Protein AF-A0A930T0F2-F1 (afdb_monomer_lite)

Structure (mmCIF, N/CA/C/O backbone):
data_AF-A0A930T0F2-F1
#
_entry.id   AF-A0A930T0F2-F1
#
loop_
_atom_site.group_PDB
_atom_site.id
_atom_site.type_symbol
_atom_site.label_atom_id
_atom_site.label_alt_id
_atom_site.label_comp_id
_atom_site.label_asym_id
_atom_site.label_entity_id
_atom_site.label_seq_id
_atom_site.pdbx_PDB_ins_code
_atom_site.Cartn_x
_atom_site.Cartn_y
_atom_site.Cartn_z
_atom_site.occupancy
_atom_site.B_iso_or_equiv
_atom_site.auth_seq_id
_atom_site.auth_comp_id
_atom_site.auth_asym_id
_atom_site.auth_atom_id
_atom_site.pdbx_PDB_model_num
ATOM 1 N N . MET A 1 1 ? -11.942 17.699 -1.764 1.00 47.31 1 MET A N 1
ATOM 2 C CA . MET A 1 1 ? -11.354 16.780 -0.759 1.00 47.31 1 MET A CA 1
ATOM 3 C C . MET A 1 1 ? -11.703 15.313 -1.025 1.00 47.31 1 MET A C 1
ATOM 5 O O . MET A 1 1 ? -10.831 14.479 -0.847 1.00 47.31 1 MET A O 1
ATOM 9 N N . THR A 1 2 ? -12.893 14.991 -1.540 1.00 53.50 2 THR A N 1
ATOM 10 C CA . THR A 1 2 ? -13.344 13.614 -1.851 1.00 53.50 2 THR A CA 1
ATOM 11 C C . THR A 1 2 ? -12.564 12.912 -2.977 1.00 53.50 2 THR A C 1
ATOM 13 O O . THR A 1 2 ? -12.409 11.699 -2.965 1.00 53.50 2 THR A O 1
ATOM 16 N N . ASP A 1 3 ? -12.001 13.670 -3.918 1.00 61.84 3 ASP A N 1
ATOM 17 C CA . ASP A 1 3 ? -11.361 13.128 -5.129 1.00 61.84 3 ASP A CA 1
ATOM 18 C C . ASP A 1 3 ? -10.078 12.317 -4.857 1.00 61.84 3 ASP A C 1
ATOM 20 O O . ASP A 1 3 ? -9.838 11.265 -5.448 1.00 61.84 3 ASP A O 1
ATOM 24 N N . LYS A 1 4 ? -9.263 12.775 -3.896 1.00 65.75 4 LYS A N 1
ATOM 25 C CA . LYS A 1 4 ? -8.045 12.061 -3.478 1.00 65.75 4 LYS A CA 1
ATOM 26 C C . LYS A 1 4 ? -8.370 10.740 -2.788 1.00 65.75 4 LYS A C 1
ATOM 28 O O . LYS A 1 4 ? -7.608 9.790 -2.903 1.00 65.75 4 LYS A O 1
ATOM 33 N N . ILE A 1 5 ? -9.492 10.688 -2.072 1.00 66.50 5 ILE A N 1
ATOM 34 C CA . ILE A 1 5 ? -9.912 9.504 -1.326 1.00 66.50 5 ILE A CA 1
ATOM 35 C C . ILE A 1 5 ? -10.259 8.373 -2.294 1.00 66.50 5 ILE A C 1
ATOM 37 O O . ILE A 1 5 ? -9.711 7.283 -2.151 1.00 66.50 5 ILE A O 1
ATOM 41 N N . ASN A 1 6 ? -11.061 8.671 -3.315 1.00 75.12 6 ASN A N 1
ATOM 42 C CA . ASN A 1 6 ? -11.476 7.691 -4.318 1.00 75.12 6 ASN A CA 1
ATOM 43 C C . ASN A 1 6 ? -10.297 7.217 -5.180 1.00 75.12 6 ASN A C 1
ATOM 45 O O . ASN A 1 6 ? -10.227 6.046 -5.536 1.00 75.12 6 ASN A O 1
ATOM 49 N N . LYS A 1 7 ? -9.328 8.099 -5.469 1.00 79.12 7 LYS A N 1
ATOM 50 C CA . LYS A 1 7 ? -8.107 7.720 -6.199 1.00 79.12 7 LYS A CA 1
ATOM 51 C C . LYS A 1 7 ? -7.272 6.667 -5.474 1.00 79.12 7 LYS A C 1
ATOM 53 O O . LYS A 1 7 ? -6.768 5.762 -6.125 1.00 79.12 7 LYS A O 1
ATOM 58 N N . ILE A 1 8 ? -7.120 6.777 -4.155 1.00 80.06 8 ILE A N 1
ATOM 59 C CA . ILE A 1 8 ? -6.332 5.816 -3.365 1.00 80.06 8 ILE A CA 1
ATOM 60 C C . ILE A 1 8 ? -7.002 4.446 -3.350 1.00 80.06 8 ILE A C 1
ATOM 62 O O . ILE A 1 8 ? -6.334 3.438 -3.551 1.00 80.06 8 ILE A O 1
ATOM 66 N N . GLU A 1 9 ? -8.317 4.419 -3.149 1.00 82.12 9 GLU A N 1
ATOM 67 C CA . GLU A 1 9 ? -9.085 3.176 -3.167 1.00 82.12 9 GLU A CA 1
ATOM 68 C C . GLU A 1 9 ? -8.982 2.476 -4.525 1.00 82.12 9 GLU A C 1
ATOM 70 O O . GLU A 1 9 ? -8.646 1.296 -4.578 1.00 82.12 9 GLU A O 1
ATOM 75 N N . HIS A 1 10 ? -9.150 3.222 -5.621 1.00 85.69 10 HIS A N 1
ATOM 76 C CA . HIS A 1 10 ? -8.972 2.692 -6.972 1.00 85.69 10 HIS A CA 1
ATOM 77 C C . HIS A 1 10 ? -7.558 2.155 -7.222 1.00 85.69 10 HIS A C 1
ATOM 79 O O . HIS A 1 10 ? -7.416 1.105 -7.838 1.00 85.69 10 HIS A O 1
ATOM 85 N N . LEU A 1 11 ? -6.511 2.843 -6.751 1.00 85.12 11 LEU A N 1
ATOM 86 C CA . LEU A 1 11 ? -5.128 2.375 -6.901 1.00 85.12 11 LEU A CA 1
ATOM 87 C C . LEU A 1 11 ? -4.891 1.057 -6.158 1.00 85.12 11 LEU A C 1
ATOM 89 O O . LEU A 1 11 ? -4.301 0.137 -6.717 1.00 85.12 11 LEU A O 1
ATOM 93 N N . ILE A 1 12 ? -5.388 0.940 -4.924 1.00 83.44 12 ILE A N 1
ATOM 94 C CA . ILE A 1 12 ? -5.269 -0.299 -4.147 1.00 83.44 12 ILE A CA 1
ATOM 95 C C . ILE A 1 12 ? -6.069 -1.427 -4.815 1.00 83.44 12 ILE A C 1
ATOM 97 O O . ILE A 1 12 ? -5.557 -2.533 -4.966 1.00 83.44 12 ILE A O 1
ATOM 101 N N . GLN A 1 13 ? -7.301 -1.158 -5.258 1.00 85.06 13 GLN A N 1
ATOM 102 C CA . GLN A 1 13 ? -8.137 -2.159 -5.927 1.00 85.06 13 GLN A CA 1
ATOM 103 C C . GLN A 1 13 ? -7.551 -2.621 -7.260 1.00 85.06 13 GLN A C 1
ATOM 105 O O . GLN A 1 13 ? -7.560 -3.822 -7.539 1.00 85.06 13 GLN A O 1
ATOM 110 N N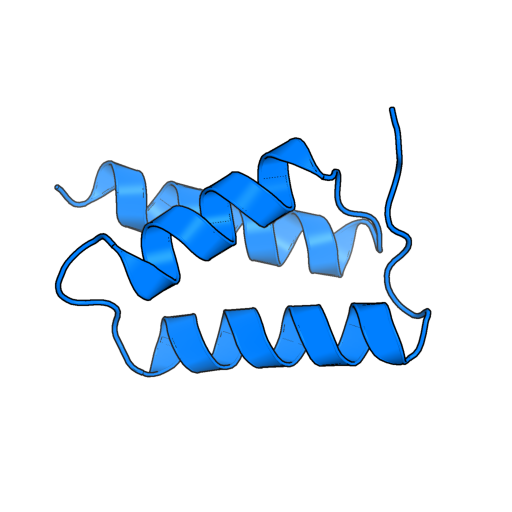 . ASN A 1 14 ? -7.006 -1.701 -8.058 1.00 86.38 14 ASN A N 1
ATOM 111 C CA . ASN A 1 14 ? -6.297 -2.054 -9.282 1.00 86.38 14 ASN A CA 1
ATOM 112 C C . ASN A 1 14 ? -5.079 -2.918 -8.967 1.00 86.38 14 ASN A C 1
ATOM 114 O O . ASN A 1 14 ? -4.930 -3.961 -9.588 1.00 86.38 14 ASN A O 1
ATOM 118 N N . ALA A 1 15 ? -4.273 -2.559 -7.965 1.00 85.50 15 ALA A N 1
ATOM 119 C CA . ALA A 1 15 ? -3.100 -3.344 -7.598 1.00 85.50 15 ALA A CA 1
ATOM 120 C C . ALA A 1 15 ? -3.4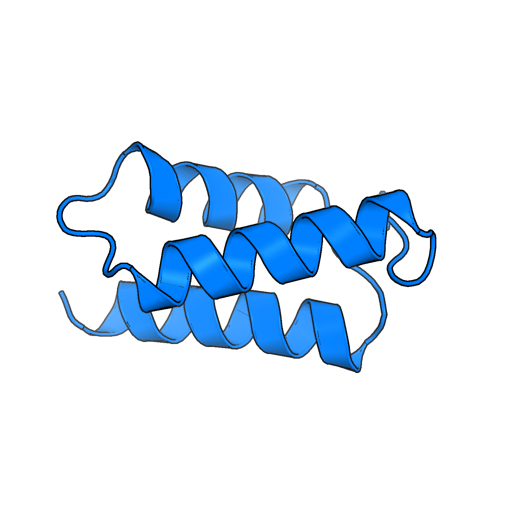44 -4.771 -7.140 1.00 85.50 15 ALA A C 1
ATOM 122 O O . ALA A 1 15 ? -2.760 -5.734 -7.489 1.00 85.50 15 ALA A O 1
ATOM 123 N N . ILE A 1 16 ? -4.534 -4.917 -6.382 1.00 82.69 16 ILE A N 1
ATOM 124 C CA . ILE A 1 16 ? -5.039 -6.223 -5.943 1.00 82.69 16 ILE A CA 1
ATOM 125 C C . ILE A 1 16 ? -5.583 -7.032 -7.128 1.00 82.69 16 ILE A C 1
ATOM 127 O O . ILE A 1 16 ? -5.360 -8.239 -7.187 1.00 82.69 16 ILE A O 1
ATOM 131 N N . THR A 1 17 ? -6.291 -6.387 -8.058 1.00 86.00 17 THR A N 1
ATOM 132 C CA . THR A 1 17 ? -6.914 -7.052 -9.216 1.00 86.00 17 THR A CA 1
ATOM 133 C C . THR A 1 17 ? -5.883 -7.461 -10.264 1.00 86.00 17 THR A C 1
ATOM 135 O O . THR A 1 17 ? -5.945 -8.569 -10.788 1.00 86.00 17 THR A O 1
ATOM 138 N N . ASP A 1 18 ? -4.936 -6.574 -10.561 1.00 83.06 18 ASP A N 1
ATOM 139 C CA . ASP A 1 18 ? -3.871 -6.792 -11.541 1.00 83.06 18 ASP A CA 1
ATOM 140 C C . ASP A 1 18 ? -2.772 -7.718 -10.987 1.00 83.06 18 ASP A C 1
ATOM 142 O O . ASP A 1 18 ? -2.004 -8.319 -11.738 1.00 83.06 18 ASP A O 1
ATOM 146 N N . GLY A 1 19 ? -2.706 -7.871 -9.657 1.00 85.38 19 GLY A N 1
ATOM 147 C CA . GLY A 1 19 ? -1.650 -8.630 -8.988 1.00 85.38 19 GLY A CA 1
ATOM 148 C C . GLY A 1 19 ? -0.289 -7.942 -9.096 1.00 85.38 19 GLY A C 1
ATOM 149 O O . GLY A 1 19 ? 0.754 -8.589 -8.976 1.00 85.38 19 GLY A O 1
ATOM 150 N N . ARG A 1 20 ? -0.276 -6.637 -9.380 1.00 86.25 20 ARG A N 1
ATOM 151 C CA . ARG A 1 20 ? 0.931 -5.844 -9.606 1.00 86.25 20 ARG A CA 1
ATOM 152 C C . ARG A 1 20 ? 0.760 -4.446 -9.059 1.00 86.25 20 ARG A C 1
ATOM 154 O O . ARG A 1 20 ? -0.325 -3.882 -9.115 1.00 86.25 20 ARG A O 1
ATOM 161 N N . ILE A 1 21 ? 1.842 -3.872 -8.559 1.00 88.31 21 ILE A N 1
ATOM 162 C CA . ILE A 1 21 ? 1.859 -2.474 -8.142 1.00 88.31 21 ILE A CA 1
ATOM 163 C C . ILE A 1 21 ? 3.193 -1.834 -8.472 1.00 88.31 21 ILE A C 1
ATOM 165 O O . ILE A 1 21 ? 4.247 -2.427 -8.234 1.00 88.31 21 ILE A O 1
ATOM 169 N N . THR A 1 22 ? 3.155 -0.601 -8.970 1.00 87.00 22 THR A N 1
ATOM 170 C CA . THR A 1 22 ? 4.385 0.152 -9.203 1.00 87.00 22 THR A CA 1
ATOM 171 C C . THR A 1 22 ? 4.883 0.844 -7.928 1.00 87.00 22 THR A C 1
ATOM 173 O O . THR A 1 22 ? 4.089 1.230 -7.060 1.00 87.00 22 THR A O 1
ATOM 176 N N . PRO A 1 23 ? 6.200 1.086 -7.794 1.00 83.81 23 PRO A N 1
ATOM 177 C CA . PRO A 1 23 ? 6.744 1.838 -6.669 1.00 83.81 23 PRO A CA 1
ATOM 178 C C . PRO A 1 23 ? 6.142 3.244 -6.554 1.00 83.81 23 PRO A C 1
ATOM 180 O O . PRO A 1 23 ? 5.955 3.741 -5.444 1.00 83.81 23 PRO A O 1
ATOM 183 N N . ALA A 1 24 ? 5.796 3.871 -7.683 1.00 85.75 24 ALA A N 1
ATOM 184 C CA . ALA A 1 24 ? 5.149 5.180 -7.703 1.00 85.75 24 ALA A CA 1
ATOM 185 C C . ALA A 1 24 ? 3.747 5.130 -7.074 1.00 85.75 24 ALA A C 1
ATOM 187 O O . ALA A 1 24 ? 3.417 5.970 -6.237 1.00 85.75 24 ALA A O 1
ATOM 188 N N . GLU A 1 25 ? 2.939 4.127 -7.424 1.00 85.12 25 GLU A N 1
ATOM 189 C CA . GLU A 1 25 ? 1.608 3.927 -6.839 1.00 85.12 25 GLU A CA 1
ATOM 190 C C . GLU A 1 25 ? 1.691 3.573 -5.355 1.00 85.12 25 GLU A C 1
ATOM 192 O O . GLU A 1 25 ? 0.971 4.156 -4.542 1.00 85.12 25 GLU A O 1
ATOM 197 N N . SER A 1 26 ? 2.617 2.686 -4.983 1.00 85.06 26 SER A N 1
ATOM 198 C CA . SER A 1 26 ? 2.874 2.331 -3.586 1.00 85.06 26 SER A CA 1
ATOM 199 C C . SER A 1 26 ? 3.238 3.561 -2.749 1.00 85.06 26 SER A C 1
ATOM 201 O O . SER A 1 26 ? 2.719 3.731 -1.645 1.00 85.06 26 SER A O 1
ATOM 203 N N . GLU A 1 27 ? 4.091 4.450 -3.268 1.00 86.31 27 GLU A N 1
ATOM 204 C CA . GLU A 1 27 ? 4.468 5.672 -2.555 1.00 86.31 27 GLU A CA 1
ATOM 205 C C . GLU A 1 27 ? 3.299 6.653 -2.446 1.00 86.31 27 GLU A C 1
ATOM 207 O O . GLU A 1 27 ? 3.102 7.236 -1.383 1.00 86.31 27 GLU A O 1
ATOM 212 N N . ILE A 1 28 ? 2.469 6.792 -3.485 1.00 85.06 28 ILE A N 1
ATOM 213 C CA . ILE A 1 28 ? 1.250 7.616 -3.431 1.00 85.06 28 ILE A CA 1
ATOM 214 C C . ILE A 1 28 ? 0.301 7.111 -2.336 1.00 85.06 28 ILE A C 1
ATOM 216 O O . ILE A 1 28 ? -0.223 7.918 -1.559 1.00 85.06 28 ILE A O 1
ATOM 220 N N . ILE A 1 29 ? 0.101 5.792 -2.244 1.00 82.38 29 ILE A N 1
ATOM 221 C CA . ILE A 1 29 ? -0.763 5.189 -1.224 1.00 82.38 29 ILE A CA 1
ATOM 222 C C . ILE A 1 29 ? -0.178 5.404 0.169 1.00 82.38 29 ILE A C 1
ATOM 224 O O . ILE A 1 29 ? -0.878 5.895 1.057 1.00 82.38 29 ILE A O 1
ATOM 228 N N . ARG A 1 30 ? 1.118 5.129 0.350 1.00 84.19 30 ARG A N 1
ATOM 229 C CA . ARG A 1 30 ? 1.822 5.382 1.611 1.00 84.19 30 ARG A CA 1
ATOM 230 C C . ARG A 1 30 ? 1.687 6.846 2.025 1.00 84.19 30 ARG A C 1
ATOM 232 O O . ARG A 1 30 ? 1.337 7.140 3.166 1.00 84.19 30 ARG A O 1
ATOM 239 N N . HIS A 1 31 ? 1.913 7.777 1.104 1.00 84.00 31 HIS A N 1
ATOM 240 C CA . HIS A 1 31 ? 1.862 9.197 1.417 1.00 84.00 31 HIS A CA 1
ATOM 241 C C . HIS A 1 31 ? 0.456 9.626 1.853 1.00 84.00 31 HIS A C 1
ATOM 243 O O . HIS A 1 31 ? 0.301 10.354 2.830 1.00 84.00 31 HIS A O 1
ATOM 249 N N . ALA A 1 32 ? -0.582 9.122 1.184 1.00 78.00 32 ALA A N 1
ATOM 250 C CA . ALA A 1 32 ? -1.958 9.399 1.570 1.00 78.00 32 ALA A CA 1
ATOM 251 C C . ALA A 1 32 ? -2.346 8.774 2.916 1.00 78.00 32 ALA A C 1
ATOM 253 O O . ALA A 1 32 ? -3.068 9.412 3.671 1.00 78.00 32 ALA A O 1
ATOM 254 N N . VAL A 1 33 ? -1.870 7.563 3.226 1.00 75.88 33 VAL A N 1
ATOM 255 C CA . VAL A 1 33 ? -2.164 6.851 4.484 1.00 75.88 33 VAL A CA 1
ATOM 256 C C . VAL A 1 33 ? -1.475 7.493 5.691 1.00 75.88 33 VAL A C 1
ATOM 258 O O . VAL A 1 33 ? -2.063 7.549 6.769 1.00 75.88 33 VAL A O 1
ATOM 261 N N . TYR A 1 34 ? -0.243 7.981 5.533 1.00 76.19 34 TYR A N 1
ATOM 262 C CA . TYR A 1 34 ? 0.548 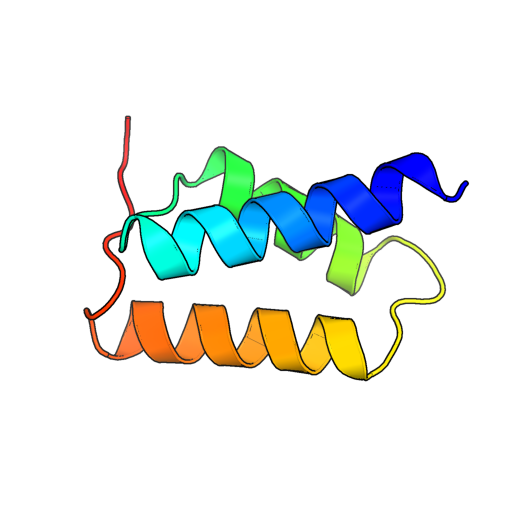8.496 6.658 1.00 76.19 34 TYR A CA 1
ATOM 263 C C . TYR A 1 34 ? 0.522 10.023 6.807 1.00 76.19 34 TYR A C 1
ATOM 265 O O . TYR A 1 34 ? 0.724 10.511 7.918 1.00 76.19 34 TYR A O 1
ATOM 273 N N . PHE A 1 35 ? 0.296 10.783 5.729 1.00 75.38 35 PHE A N 1
ATOM 274 C CA . PHE A 1 35 ? 0.458 12.245 5.742 1.00 75.38 35 PHE A CA 1
ATOM 275 C C . PHE A 1 35 ? -0.833 13.04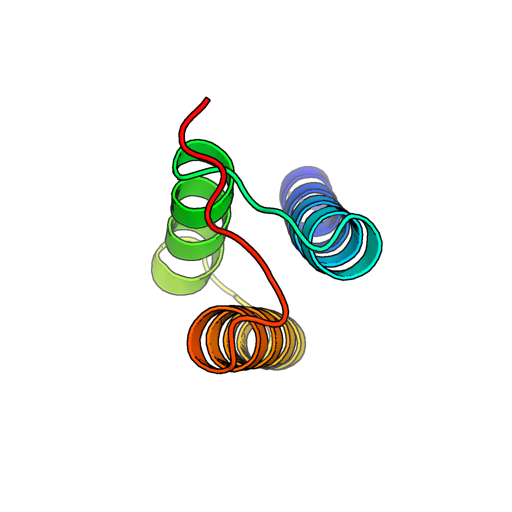0 5.486 1.00 75.38 35 PHE A C 1
ATOM 277 O O . PHE A 1 35 ? -0.826 14.252 5.697 1.00 75.38 35 PHE A O 1
ATOM 284 N N . ASP A 1 36 ? -1.935 12.412 5.061 1.00 66.69 36 ASP A N 1
ATOM 285 C CA . ASP A 1 36 ? -3.207 13.103 4.781 1.00 66.69 36 ASP A CA 1
ATOM 286 C C . ASP A 1 36 ? -4.225 12.807 5.917 1.00 66.69 36 ASP A C 1
ATOM 288 O O . ASP A 1 36 ? -4.618 11.656 6.111 1.00 66.69 36 ASP A O 1
ATOM 292 N N . PRO A 1 37 ? -4.648 13.788 6.740 1.00 60.00 37 PRO A N 1
ATOM 293 C CA . PRO A 1 37 ? -5.672 13.569 7.769 1.00 60.00 37 PRO A CA 1
ATOM 294 C C . PRO A 1 37 ? -7.103 13.707 7.198 1.00 60.00 37 PRO A C 1
ATOM 296 O O . PRO A 1 37 ? -7.349 14.652 6.446 1.00 60.00 37 PRO A O 1
ATOM 299 N N . PRO A 1 38 ? -8.103 12.881 7.592 1.00 60.72 38 PRO A N 1
ATOM 300 C CA . PRO A 1 38 ? -8.069 11.682 8.427 1.00 60.72 38 PRO A CA 1
ATOM 301 C C . PRO A 1 38 ? -8.159 10.415 7.561 1.00 60.72 38 PRO A C 1
ATOM 303 O O . PRO A 1 38 ? -9.173 10.142 6.913 1.00 60.72 38 PRO A O 1
ATOM 306 N N . VAL A 1 39 ? -7.109 9.603 7.567 1.00 62.25 39 VAL A N 1
ATOM 307 C CA . VAL A 1 39 ? -7.179 8.264 6.979 1.00 62.25 39 VAL A CA 1
ATOM 308 C C . VAL A 1 39 ? -8.094 7.419 7.858 1.00 62.25 39 VAL A C 1
ATOM 310 O O . VAL A 1 39 ? -7.830 7.199 9.038 1.00 62.25 39 VAL A O 1
ATOM 313 N N . THR A 1 40 ? -9.220 6.998 7.289 1.00 68.56 40 THR A N 1
ATOM 314 C CA . THR A 1 40 ? -10.179 6.115 7.948 1.00 68.56 40 THR A CA 1
ATOM 315 C C . THR A 1 40 ? -9.552 4.744 8.182 1.00 68.56 40 THR A C 1
ATOM 317 O O . THR A 1 40 ? -8.720 4.286 7.398 1.00 68.56 40 THR A O 1
ATOM 320 N N . THR A 1 41 ? -9.973 4.061 9.247 1.00 73.88 41 THR A N 1
ATOM 321 C CA . THR A 1 41 ? -9.522 2.701 9.594 1.00 73.88 41 THR A CA 1
ATOM 322 C C . THR A 1 41 ? -9.611 1.734 8.409 1.00 73.88 41 THR A C 1
ATOM 324 O O . THR A 1 41 ? -8.744 0.885 8.237 1.00 73.88 41 THR A O 1
ATOM 327 N N . GLU A 1 42 ? -10.608 1.924 7.547 1.00 74.44 42 GLU A N 1
ATOM 328 C CA . GLU A 1 42 ? -10.826 1.151 6.322 1.00 74.44 42 GLU A CA 1
ATOM 329 C C . GLU A 1 42 ? -9.652 1.245 5.332 1.00 74.44 42 GLU A C 1
ATOM 331 O O . GLU A 1 42 ? -9.206 0.238 4.793 1.00 74.44 42 GLU A O 1
ATOM 336 N N . LYS A 1 43 ? -9.053 2.427 5.163 1.00 72.12 43 LYS A N 1
ATOM 337 C CA . LYS A 1 43 ? -7.889 2.609 4.280 1.00 72.12 43 LYS A CA 1
ATOM 338 C C . LYS A 1 43 ? -6.608 2.038 4.856 1.00 72.12 43 LYS A C 1
ATOM 340 O O . LYS A 1 43 ? -5.773 1.544 4.105 1.00 72.12 43 LYS A O 1
ATOM 345 N N . ILE A 1 44 ? -6.453 2.107 6.178 1.00 79.94 44 ILE A N 1
ATOM 346 C CA . ILE A 1 44 ? -5.341 1.440 6.864 1.00 79.94 44 ILE A CA 1
ATOM 347 C C . ILE A 1 44 ? -5.462 -0.069 6.651 1.00 79.94 44 ILE A C 1
ATOM 349 O O . ILE A 1 44 ? -4.465 -0.722 6.361 1.00 79.94 44 ILE A O 1
ATOM 353 N N . HIS A 1 45 ? -6.681 -0.608 6.729 1.00 83.62 45 HIS A N 1
ATOM 354 C CA . HIS A 1 45 ? -6.937 -2.019 6.472 1.00 83.62 45 HIS A CA 1
ATOM 355 C C . HIS A 1 45 ? -6.585 -2.409 5.033 1.00 83.62 45 HIS A C 1
ATOM 357 O O . HIS A 1 45 ? -5.788 -3.321 4.837 1.00 83.62 45 HIS A O 1
ATOM 363 N N . LEU A 1 46 ? -7.072 -1.655 4.042 1.00 82.06 46 LEU A N 1
ATOM 364 C CA . LEU A 1 46 ? -6.757 -1.877 2.626 1.00 82.06 46 LEU A CA 1
ATOM 365 C C . LEU A 1 46 ? -5.250 -1.789 2.337 1.00 82.06 46 LEU A C 1
ATOM 367 O O . LEU A 1 46 ? -4.710 -2.603 1.591 1.00 82.06 46 LEU A O 1
ATOM 371 N N . TRP A 1 47 ? -4.551 -0.832 2.953 1.00 83.94 47 TRP A N 1
ATOM 372 C CA . TRP A 1 47 ? -3.097 -0.727 2.848 1.00 83.94 47 TRP A CA 1
ATOM 373 C C . TRP A 1 47 ? -2.384 -1.930 3.473 1.00 83.94 47 TRP A C 1
ATOM 375 O O . TRP A 1 47 ? -1.471 -2.485 2.865 1.00 83.94 47 TRP A O 1
ATOM 385 N N . CYS A 1 48 ? -2.811 -2.370 4.657 1.00 85.25 48 CYS A N 1
ATOM 386 C CA . CYS A 1 48 ? -2.275 -3.572 5.290 1.00 85.25 48 CYS A CA 1
ATOM 387 C C . CYS A 1 48 ? -2.511 -4.823 4.434 1.00 85.25 48 CYS A C 1
ATOM 389 O O . CYS A 1 48 ? -1.580 -5.605 4.255 1.00 85.25 48 CYS A O 1
ATOM 391 N N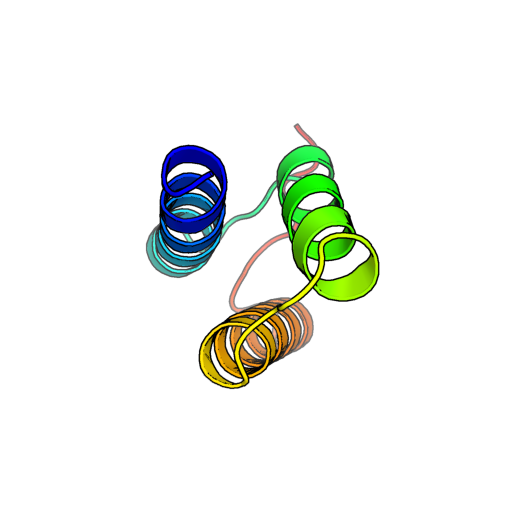 . GLU A 1 49 ? -3.707 -5.006 3.870 1.00 87.62 49 GLU A N 1
ATOM 392 C CA . GLU A 1 49 ? -4.005 -6.135 2.979 1.00 87.62 49 GLU A CA 1
ATOM 393 C C . GLU A 1 49 ? -3.110 -6.134 1.739 1.00 87.62 49 GLU A C 1
ATOM 395 O O . GLU A 1 49 ? -2.548 -7.170 1.378 1.00 87.62 49 GLU A O 1
ATOM 400 N N . LEU A 1 50 ? -2.912 -4.964 1.127 1.00 84.81 50 LEU A N 1
ATOM 401 C CA . LEU A 1 50 ? -1.996 -4.804 0.004 1.00 84.81 50 LEU A CA 1
ATOM 402 C C . LEU A 1 50 ? -0.560 -5.200 0.389 1.00 84.81 50 LEU A C 1
ATOM 404 O O . LEU A 1 50 ? 0.075 -5.976 -0.321 1.00 84.81 50 LEU A O 1
ATOM 408 N N . GLN A 1 51 ? -0.057 -4.724 1.531 1.00 84.75 51 GLN A N 1
ATOM 409 C CA . GLN A 1 51 ? 1.289 -5.057 2.016 1.00 84.75 51 GLN A CA 1
ATOM 410 C C . GLN A 1 51 ? 1.450 -6.551 2.334 1.00 84.75 51 GLN A C 1
ATOM 412 O O . GLN A 1 51 ? 2.492 -7.134 2.028 1.00 84.75 51 GLN A O 1
ATOM 417 N N . ILE A 1 52 ? 0.424 -7.190 2.903 1.00 88.62 52 ILE A N 1
ATOM 418 C CA . ILE A 1 52 ? 0.414 -8.639 3.153 1.00 88.62 52 ILE A CA 1
ATOM 419 C C . ILE A 1 52 ? 0.509 -9.400 1.829 1.00 88.62 52 ILE A C 1
ATOM 421 O O . ILE A 1 52 ? 1.343 -10.293 1.703 1.00 88.62 52 ILE A O 1
ATOM 425 N N . LYS A 1 53 ? -0.277 -9.013 0.820 1.00 85.50 53 LYS A N 1
ATOM 426 C CA . LYS A 1 53 ? -0.256 -9.649 -0.504 1.00 85.50 53 LYS A CA 1
ATOM 427 C C . LYS A 1 53 ? 1.071 -9.458 -1.239 1.00 85.50 53 LYS A C 1
ATOM 429 O O . LYS A 1 53 ? 1.555 -10.401 -1.860 1.00 85.50 53 LYS A O 1
ATOM 434 N N . ILE A 1 54 ? 1.696 -8.285 -1.122 1.00 84.88 54 ILE A N 1
ATOM 435 C CA . ILE A 1 54 ? 3.061 -8.054 -1.627 1.00 84.88 54 ILE A CA 1
ATOM 436 C C . ILE A 1 54 ? 4.054 -8.974 -0.901 1.00 84.88 54 ILE A C 1
ATOM 438 O O . ILE A 1 54 ? 4.869 -9.637 -1.536 1.00 84.88 54 ILE A O 1
ATOM 442 N N . THR A 1 55 ? 3.959 -9.064 0.430 1.00 85.44 55 THR A N 1
ATOM 443 C CA . THR A 1 55 ? 4.843 -9.908 1.256 1.00 85.44 55 THR A CA 1
ATOM 444 C C . THR A 1 55 ? 4.688 -11.396 0.934 1.00 85.44 55 THR A C 1
ATOM 446 O O . THR A 1 55 ? 5.677 -12.123 0.890 1.00 85.44 55 THR A O 1
ATOM 449 N N . ASN A 1 56 ? 3.464 -11.846 0.654 1.00 88.00 56 ASN A N 1
ATOM 450 C CA . ASN A 1 56 ? 3.163 -13.213 0.229 1.00 88.00 56 ASN A CA 1
ATOM 451 C C . ASN A 1 56 ? 3.542 -13.497 -1.236 1.00 88.00 56 ASN A C 1
ATOM 453 O O . ASN A 1 56 ? 3.300 -14.605 -1.711 1.00 88.00 56 ASN A O 1
ATOM 457 N N . ALA A 1 57 ? 4.102 -12.518 -1.957 1.00 83.69 57 ALA A N 1
ATOM 458 C CA . ALA A 1 57 ? 4.364 -12.578 -3.395 1.00 83.69 57 ALA A CA 1
ATOM 459 C C . ALA A 1 57 ? 3.110 -12.854 -4.257 1.00 83.69 57 ALA A C 1
ATOM 461 O O . ALA A 1 57 ? 3.225 -13.292 -5.400 1.00 83.69 57 ALA A O 1
ATOM 462 N N . GLU A 1 58 ? 1.911 -12.573 -3.730 1.00 84.94 58 GLU A N 1
ATOM 463 C CA . GLU A 1 58 ? 0.653 -12.572 -4.493 1.00 84.94 58 GLU A CA 1
ATOM 464 C C . GLU A 1 58 ? 0.556 -11.338 -5.398 1.00 84.94 58 GLU A C 1
ATOM 466 O O . GLU A 1 58 ? -0.086 -11.386 -6.445 1.00 84.94 58 GLU A O 1
ATOM 471 N N . ILE A 1 59 ? 1.189 -10.237 -4.982 1.00 85.00 59 ILE A N 1
ATOM 472 C CA . ILE A 1 59 ? 1.314 -9.005 -5.759 1.00 85.00 59 ILE A CA 1
ATOM 473 C C . ILE A 1 59 ? 2.790 -8.760 -6.042 1.00 85.00 59 ILE A C 1
ATOM 475 O O . ILE A 1 59 ? 3.610 -8.707 -5.123 1.00 85.00 59 ILE A O 1
ATOM 479 N N . LEU A 1 60 ? 3.126 -8.584 -7.315 1.00 83.50 60 LEU A N 1
ATOM 480 C CA . LEU A 1 60 ? 4.479 -8.251 -7.737 1.00 83.50 60 LEU A CA 1
ATOM 481 C C . LEU A 1 60 ? 4.691 -6.738 -7.676 1.00 83.50 60 LEU A C 1
ATOM 483 O O . LEU A 1 60 ? 3.872 -5.957 -8.159 1.00 83.50 60 LEU A O 1
ATOM 487 N N . LEU A 1 61 ? 5.823 -6.328 -7.111 1.00 79.69 61 LEU A N 1
ATOM 488 C CA . LEU A 1 61 ? 6.322 -4.970 -7.286 1.00 79.69 61 LEU A CA 1
ATOM 489 C C . LEU A 1 61 ? 6.848 -4.849 -8.717 1.00 79.69 61 LEU A C 1
ATOM 491 O O . LEU A 1 61 ? 7.917 -5.362 -9.048 1.00 79.69 61 LEU A O 1
ATOM 495 N N . ASP A 1 62 ? 6.048 -4.222 -9.573 1.00 76.50 62 ASP A N 1
ATOM 496 C CA . ASP A 1 62 ? 6.396 -3.970 -10.963 1.00 76.50 62 ASP A CA 1
ATOM 497 C C . ASP A 1 62 ? 7.282 -2.726 -11.010 1.00 76.50 62 ASP A C 1
ATOM 499 O O . ASP A 1 62 ? 6.874 -1.634 -10.622 1.00 76.50 62 ASP A O 1
ATOM 503 N N . HIS A 1 63 ? 8.541 -2.899 -11.399 1.00 64.06 63 HIS A N 1
ATOM 504 C CA . HIS A 1 63 ? 9.518 -1.816 -11.341 1.00 64.06 63 HIS A CA 1
ATOM 505 C C . HIS A 1 63 ? 9.377 -0.783 -12.471 1.00 64.06 63 HIS A C 1
ATOM 507 O O . HIS A 1 63 ? 10.064 0.239 -12.392 1.00 64.06 63 HIS A O 1
ATOM 513 N N . GLY A 1 64 ? 8.463 -0.989 -13.431 1.00 55.50 64 GLY A N 1
ATOM 514 C CA . GLY A 1 64 ? 8.386 -0.194 -14.659 1.00 55.50 64 GLY A CA 1
ATOM 515 C C . GLY A 1 64 ? 9.518 -0.505 -15.629 1.00 55.50 64 GLY A C 1
ATOM 516 O O . GLY A 1 64 ? 10.699 -0.396 -15.230 1.00 55.50 64 GLY A O 1
#

Radius of gyration: 11.14 Å; chains: 1; bounding box: 23×30×24 Å

Sequence (64 aa):
MTDKINKIEHLIQNAITDGRITPAESEIIRHAVYFDPPVTTEKIHLWCELQIKITNAEILLDHG

pLDDT: mean 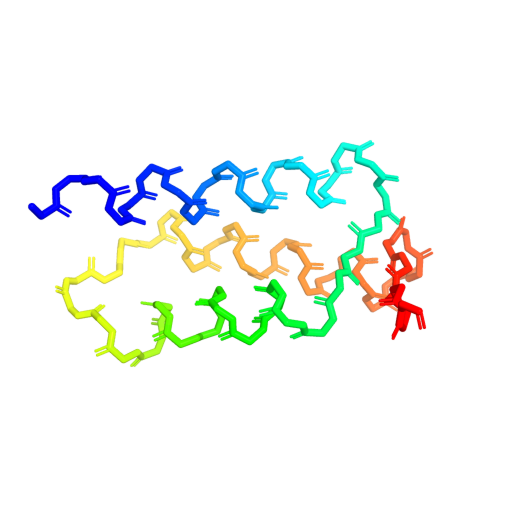78.82, std 9.64, range [47.31, 88.62]

Secondary structure (DSSP, 8-state):
-HHHHHHHHHHHHHHHHHTEE-HHHHHHHHHHHHHSS---HHHHHHHHHHHHHHHTTSSEE---

Foldseek 3Di:
DVPLVVVLVVQLVCQLVVLEHEPVNLVSLVCCPPPPPDDDPVSVVSNVVSVVCVVVSSHYHDHD